Protein AF-A0A6J5Z7Z7-F1 (afdb_monomer)

Structure (mmCIF, N/CA/C/O backbone):
data_AF-A0A6J5Z7Z7-F1
#
_entry.id   AF-A0A6J5Z7Z7-F1
#
loop_
_atom_site.group_PDB
_atom_site.id
_atom_site.type_symbol
_atom_site.label_atom_id
_atom_site.label_alt_id
_atom_site.label_comp_id
_atom_site.label_asym_id
_atom_site.label_entity_id
_atom_site.label_seq_id
_atom_site.pdbx_PDB_ins_code
_atom_site.Cartn_x
_atom_site.Cartn_y
_atom_site.Cartn_z
_atom_site.occupancy
_atom_site.B_iso_or_equiv
_atom_site.auth_seq_id
_atom_site.auth_comp_id
_atom_site.auth_asym_id
_atom_site.auth_atom_id
_atom_site.pdbx_PDB_model_num
ATOM 1 N N . MET A 1 1 ? -14.980 4.183 9.679 1.00 51.31 1 MET A N 1
ATOM 2 C CA . MET A 1 1 ? -14.340 5.140 8.749 1.00 51.31 1 MET A CA 1
ATOM 3 C C . MET A 1 1 ? -14.628 4.656 7.340 1.00 51.31 1 MET A C 1
ATOM 5 O O . MET A 1 1 ? -14.494 3.462 7.109 1.00 51.31 1 MET A O 1
ATOM 9 N N . SER A 1 2 ? -15.111 5.520 6.448 1.00 66.69 2 SER A N 1
ATOM 10 C CA . SER A 1 2 ? -15.392 5.134 5.058 1.00 66.69 2 SER A CA 1
ATOM 11 C C . SER A 1 2 ? -14.085 4.874 4.304 1.00 66.69 2 SER A C 1
ATOM 13 O O . SER A 1 2 ? -13.120 5.613 4.492 1.00 66.69 2 SER A O 1
ATOM 15 N N . LYS A 1 3 ? -14.055 3.834 3.466 1.00 75.50 3 LYS A N 1
ATOM 16 C CA . LYS A 1 3 ? -12.912 3.498 2.606 1.00 75.50 3 LYS A CA 1
ATOM 17 C C . LYS A 1 3 ? -12.662 4.637 1.598 1.00 75.50 3 LYS A C 1
ATOM 19 O O . LYS A 1 3 ? -13.632 5.104 1.000 1.00 75.50 3 LYS A O 1
ATOM 24 N N . PRO A 1 4 ? -11.418 5.108 1.404 1.00 84.62 4 PRO A N 1
ATOM 25 C CA . PRO A 1 4 ? -11.114 6.132 0.412 1.00 84.62 4 PRO A CA 1
ATOM 26 C C . PRO A 1 4 ? -11.350 5.621 -1.015 1.00 84.62 4 PRO A C 1
ATOM 28 O O . PRO A 1 4 ? -10.951 4.514 -1.382 1.00 84.62 4 PRO A O 1
ATOM 31 N N . GLU A 1 5 ? -11.965 6.463 -1.845 1.00 87.12 5 GLU A N 1
ATOM 32 C CA . GLU A 1 5 ? -12.203 6.172 -3.260 1.00 87.12 5 GLU A CA 1
ATOM 33 C C . GLU A 1 5 ? -10.876 6.110 -4.027 1.00 87.12 5 GLU A C 1
ATOM 35 O O . GLU A 1 5 ? -10.093 7.061 -4.012 1.00 87.12 5 GLU A O 1
ATOM 40 N N . LEU A 1 6 ? -10.603 5.002 -4.720 1.00 89.56 6 LEU A N 1
ATOM 41 C CA . LEU A 1 6 ? -9.376 4.846 -5.507 1.00 89.56 6 LEU A CA 1
ATOM 42 C C . LEU A 1 6 ? -9.458 5.606 -6.838 1.00 89.56 6 LEU A C 1
ATOM 44 O O . LEU A 1 6 ? -10.407 5.415 -7.607 1.00 89.56 6 LEU A O 1
ATOM 48 N N . THR A 1 7 ? -8.416 6.384 -7.154 1.00 91.25 7 THR A N 1
ATOM 49 C CA . THR A 1 7 ? -8.211 6.974 -8.490 1.00 91.25 7 THR A CA 1
ATOM 50 C C . THR A 1 7 ? -7.892 5.891 -9.527 1.00 91.25 7 THR A C 1
ATOM 52 O O . THR A 1 7 ? -7.477 4.792 -9.158 1.00 91.25 7 THR A O 1
ATOM 55 N N . SER A 1 8 ? -8.013 6.187 -10.827 1.00 89.38 8 SER A N 1
ATOM 56 C CA . SER A 1 8 ? -7.679 5.218 -11.888 1.00 89.38 8 SER A CA 1
ATOM 57 C C . SER A 1 8 ? -6.256 4.668 -11.752 1.00 89.38 8 SER A C 1
ATOM 59 O O . SER A 1 8 ? -6.065 3.463 -11.810 1.00 89.38 8 SER A O 1
ATOM 61 N N . ARG A 1 9 ? -5.274 5.524 -11.435 1.00 90.38 9 ARG A N 1
ATOM 62 C CA . ARG A 1 9 ? -3.876 5.103 -11.244 1.00 90.38 9 ARG A CA 1
ATOM 63 C C . ARG A 1 9 ? -3.697 4.184 -10.034 1.00 90.38 9 ARG A C 1
ATOM 65 O O . ARG A 1 9 ? -2.879 3.268 -10.069 1.00 90.38 9 ARG A O 1
ATOM 72 N N . HIS A 1 10 ? -4.440 4.436 -8.957 1.00 92.06 10 HIS A N 1
ATOM 73 C CA . HIS A 1 10 ? -4.421 3.570 -7.778 1.00 92.06 10 HIS A CA 1
ATOM 74 C C . HIS A 1 10 ? -5.017 2.199 -8.108 1.00 92.06 10 HIS A C 1
ATOM 76 O O . HIS A 1 10 ? -4.436 1.189 -7.727 1.00 92.06 10 HIS A O 1
ATOM 82 N N . ARG A 1 11 ? -6.118 2.160 -8.872 1.00 91.50 11 ARG A N 1
ATOM 83 C CA . ARG A 1 11 ? -6.727 0.910 -9.352 1.00 91.50 11 ARG A CA 1
ATOM 84 C C . ARG A 1 11 ? -5.769 0.132 -10.250 1.00 91.50 11 ARG A C 1
ATOM 86 O O . ARG A 1 11 ? -5.547 -1.035 -9.978 1.00 91.50 11 ARG A O 1
ATOM 93 N N . ASP A 1 12 ? -5.118 0.797 -11.207 1.00 92.12 12 ASP A N 1
ATOM 94 C CA . ASP A 1 12 ? -4.111 0.165 -12.070 1.00 92.12 12 ASP A CA 1
ATOM 95 C C . ASP A 1 12 ? -2.976 -0.462 -11.244 1.00 92.12 12 ASP A C 1
ATOM 97 O O . ASP A 1 12 ? -2.561 -1.587 -11.501 1.00 92.12 12 ASP A O 1
ATOM 101 N N . THR A 1 13 ? -2.510 0.240 -10.204 1.00 93.62 13 THR A N 1
ATOM 102 C CA . THR A 1 13 ? -1.447 -0.261 -9.317 1.00 93.62 13 THR A CA 1
ATOM 103 C C . THR A 1 13 ? -1.913 -1.480 -8.517 1.00 93.62 13 THR A C 1
ATOM 105 O O . THR A 1 13 ? -1.162 -2.443 -8.383 1.00 93.62 13 THR A O 1
ATOM 108 N N . VAL A 1 14 ? -3.150 -1.466 -8.006 1.00 93.50 14 VAL A N 1
ATOM 109 C CA . VAL A 1 14 ? -3.762 -2.635 -7.356 1.00 93.50 14 VAL A CA 1
ATOM 110 C C . VAL A 1 14 ? -3.836 -3.799 -8.348 1.00 93.50 14 VAL A C 1
ATOM 112 O O . VAL A 1 14 ? -3.318 -4.872 -8.058 1.00 93.50 14 VAL A O 1
ATOM 115 N N . ASP A 1 15 ? -4.377 -3.592 -9.546 1.00 92.38 15 ASP A N 1
ATOM 116 C CA . ASP A 1 15 ? -4.445 -4.613 -10.598 1.00 92.38 15 ASP A CA 1
ATOM 117 C C . ASP A 1 15 ? -3.069 -5.216 -10.920 1.00 92.38 15 ASP A C 1
ATOM 119 O O . ASP A 1 15 ? -2.923 -6.435 -11.021 1.00 92.38 15 ASP A O 1
ATOM 123 N N . GLU A 1 16 ? -2.028 -4.388 -11.036 1.00 92.94 16 GLU A N 1
ATOM 124 C CA . GLU A 1 16 ? -0.660 -4.857 -11.260 1.00 92.94 16 GLU A CA 1
ATOM 125 C C . GLU A 1 16 ? -0.119 -5.688 -10.091 1.00 92.94 16 GLU A C 1
ATOM 127 O O . GLU A 1 16 ? 0.506 -6.727 -10.326 1.00 92.94 16 GLU A O 1
ATOM 132 N N . ILE A 1 17 ? -0.383 -5.270 -8.847 1.00 93.50 17 ILE A N 1
ATOM 133 C CA . ILE A 1 17 ? -0.008 -6.021 -7.644 1.00 93.50 17 ILE A CA 1
ATOM 134 C C . ILE A 1 17 ? -0.687 -7.390 -7.652 1.00 93.50 17 ILE A C 1
ATOM 136 O O . ILE A 1 17 ? -0.018 -8.383 -7.378 1.00 93.50 17 ILE A O 1
ATOM 140 N N . PHE A 1 18 ? -1.972 -7.489 -8.001 1.00 93.31 18 PHE A N 1
ATOM 141 C CA . PHE A 1 18 ? -2.735 -8.746 -7.974 1.00 93.31 18 PHE A CA 1
ATOM 142 C C . PHE A 1 18 ? -2.572 -9.622 -9.231 1.00 93.31 18 PHE A C 1
ATOM 144 O O . PHE A 1 18 ? -2.900 -10.809 -9.192 1.00 93.31 18 PHE A O 1
ATOM 151 N N . ARG A 1 19 ? -1.999 -9.101 -10.323 1.00 90.81 19 ARG A N 1
ATOM 152 C CA . ARG A 1 19 ? -1.804 -9.839 -11.583 1.00 90.81 19 ARG A CA 1
ATOM 153 C C . ARG A 1 19 ? -0.952 -11.106 -11.422 1.00 90.81 19 ARG A C 1
ATOM 155 O O . ARG A 1 19 ? 0.062 -11.120 -10.719 1.00 90.81 19 ARG A O 1
ATOM 162 N N . HIS A 1 20 ? -1.321 -12.167 -12.145 1.00 83.44 20 HIS A N 1
ATOM 163 C CA . HIS A 1 20 ? -0.514 -13.381 -12.279 1.00 83.44 20 HIS A CA 1
ATOM 164 C C . HIS A 1 20 ? -0.209 -13.690 -13.761 1.00 83.44 20 HIS A C 1
ATOM 166 O O . HIS A 1 20 ? -1.150 -13.764 -14.553 1.00 83.44 20 HIS A O 1
ATOM 172 N N . PRO A 1 21 ? 1.068 -13.881 -14.158 1.00 83.88 21 PRO A N 1
ATOM 173 C CA . PRO A 1 21 ? 2.279 -13.818 -13.330 1.00 83.88 21 PRO A CA 1
ATOM 174 C C . PRO A 1 21 ? 2.568 -12.401 -12.803 1.00 83.88 21 PRO A C 1
ATOM 176 O O . PRO A 1 21 ? 2.091 -11.417 -13.364 1.00 83.88 21 PRO A O 1
ATOM 179 N N . THR A 1 22 ? 3.332 -12.309 -11.709 1.00 82.31 22 THR A N 1
ATOM 180 C CA . THR A 1 22 ? 3.683 -11.032 -11.068 1.00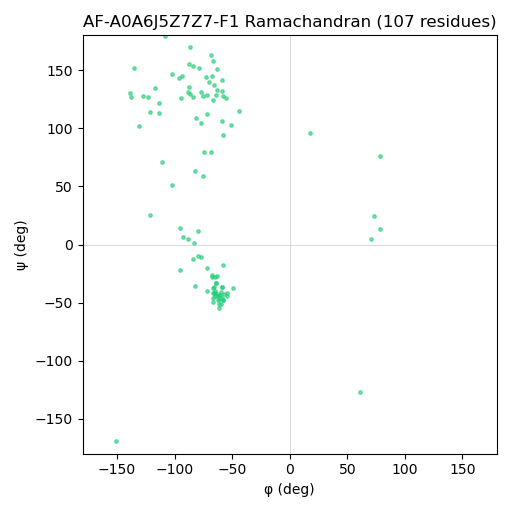 82.31 22 THR A CA 1
ATOM 181 C C . THR A 1 22 ? 4.397 -10.101 -12.049 1.00 82.31 22 THR A C 1
ATOM 183 O O . THR A 1 22 ? 5.394 -10.488 -12.661 1.00 82.31 22 THR A O 1
ATOM 186 N N . SER A 1 23 ? 3.913 -8.863 -12.183 1.00 77.44 23 SER A N 1
ATOM 187 C CA . SER A 1 23 ? 4.593 -7.836 -12.977 1.00 77.44 23 SER A CA 1
ATOM 188 C C . SER A 1 23 ? 5.956 -7.501 -12.366 1.00 77.44 23 SER A C 1
ATOM 190 O O . SER A 1 23 ? 6.052 -7.153 -11.194 1.00 77.44 23 SER A O 1
ATOM 192 N N . HIS A 1 24 ? 7.012 -7.531 -13.180 1.00 77.31 24 HIS A N 1
ATOM 193 C CA . HIS A 1 24 ? 8.366 -7.147 -12.759 1.00 77.31 24 HIS A CA 1
ATOM 194 C C . HIS A 1 24 ? 8.632 -5.628 -12.816 1.00 77.31 24 HIS A C 1
ATOM 196 O O . HIS A 1 24 ? 9.741 -5.200 -12.521 1.00 77.31 24 HIS 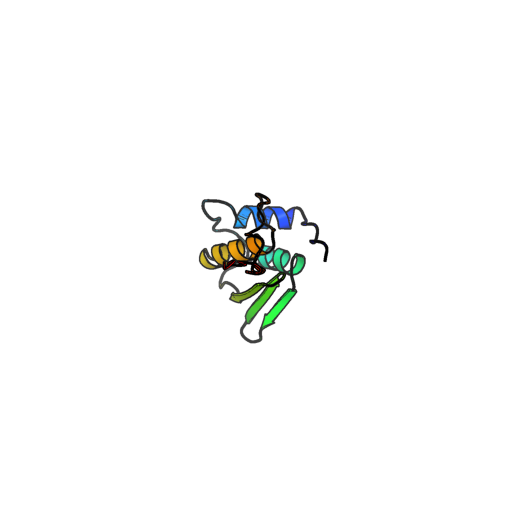A O 1
ATOM 202 N N . ASN A 1 25 ? 7.634 -4.819 -13.195 1.00 87.19 25 ASN A N 1
ATOM 203 C CA . ASN A 1 25 ? 7.780 -3.383 -13.481 1.00 87.19 25 ASN A CA 1
ATOM 204 C C . ASN A 1 25 ? 6.887 -2.499 -12.591 1.00 87.19 25 ASN A C 1
ATOM 206 O O . ASN A 1 25 ? 6.478 -1.412 -13.001 1.00 87.19 25 ASN A O 1
ATOM 210 N N . ILE A 1 26 ? 6.516 -2.983 -11.403 1.00 93.44 26 ILE A N 1
ATOM 211 C CA . ILE A 1 26 ? 5.686 -2.206 -10.479 1.00 93.44 26 ILE A CA 1
ATOM 212 C C . ILE A 1 26 ? 6.583 -1.167 -9.804 1.00 93.44 26 ILE A C 1
ATOM 214 O O . ILE A 1 26 ? 7.384 -1.487 -8.924 1.00 93.44 26 ILE A O 1
ATOM 218 N N . GLU A 1 27 ? 6.463 0.088 -10.235 1.00 95.12 27 GLU A N 1
ATOM 219 C CA . GLU A 1 27 ? 7.321 1.160 -9.738 1.00 95.12 27 GLU A CA 1
ATOM 220 C C . GLU A 1 27 ? 6.966 1.535 -8.288 1.00 95.12 27 GLU A C 1
ATOM 222 O O . GLU A 1 27 ? 5.829 1.887 -7.971 1.00 95.12 27 GLU A O 1
ATOM 227 N N . TRP A 1 28 ? 7.970 1.567 -7.411 1.00 95.31 28 TRP A N 1
ATOM 228 C CA . TRP A 1 28 ? 7.870 1.917 -5.990 1.00 95.31 28 TRP A CA 1
ATOM 229 C C . TRP A 1 28 ? 7.103 3.217 -5.732 1.00 95.31 28 TRP A C 1
ATOM 231 O O . TRP A 1 28 ? 6.329 3.319 -4.788 1.00 95.31 28 TRP A O 1
ATOM 241 N N . ARG A 1 29 ? 7.266 4.218 -6.604 1.00 94.69 29 ARG A N 1
ATOM 242 C CA . ARG A 1 29 ? 6.544 5.495 -6.494 1.00 94.69 29 ARG A CA 1
ATOM 243 C C . ARG A 1 29 ? 5.026 5.343 -6.647 1.00 94.69 29 ARG A C 1
ATOM 245 O O . ARG A 1 29 ? 4.287 6.113 -6.048 1.00 94.69 29 ARG A O 1
ATOM 252 N N . HIS A 1 30 ? 4.558 4.392 -7.462 1.00 95.56 30 HIS A N 1
ATOM 253 C CA . HIS A 1 30 ? 3.129 4.100 -7.598 1.00 95.56 30 HIS A CA 1
ATOM 254 C C . HIS A 1 30 ? 2.606 3.397 -6.350 1.00 95.56 30 HIS A C 1
ATOM 256 O O . HIS A 1 30 ? 1.530 3.735 -5.869 1.00 95.56 30 HIS A O 1
ATOM 262 N N . VAL A 1 31 ? 3.405 2.48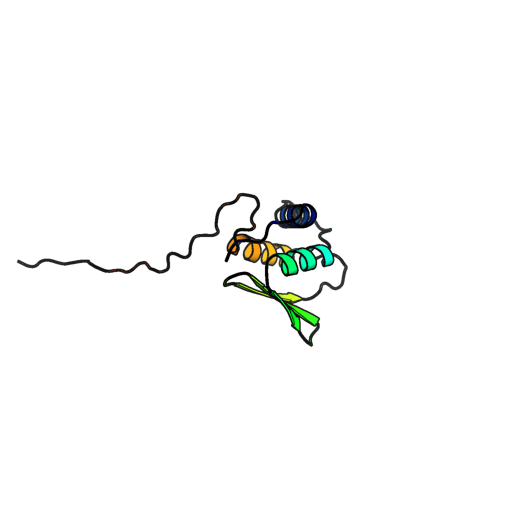2 -5.800 1.00 95.38 31 VAL A N 1
ATOM 263 C CA . VAL A 1 31 ? 3.101 1.777 -4.551 1.00 95.38 31 VAL A CA 1
ATOM 264 C C . VAL A 1 31 ? 2.984 2.764 -3.392 1.00 95.38 31 VAL A C 1
ATOM 266 O O . VAL A 1 31 ? 1.960 2.774 -2.725 1.00 95.38 31 VAL A O 1
ATOM 269 N N . ILE A 1 32 ? 3.962 3.652 -3.193 1.00 95.50 32 ILE A N 1
ATOM 270 C CA . ILE A 1 32 ? 3.895 4.684 -2.145 1.00 95.50 32 ILE A CA 1
ATOM 271 C C . ILE A 1 32 ? 2.670 5.579 -2.319 1.00 95.50 32 ILE A C 1
ATOM 273 O O . ILE A 1 32 ? 1.909 5.733 -1.373 1.00 95.50 32 ILE A O 1
ATOM 277 N N . SER A 1 33 ? 2.418 6.079 -3.533 1.00 96.06 33 SER A N 1
ATOM 278 C CA . SER A 1 33 ? 1.237 6.907 -3.811 1.00 96.06 33 SER A CA 1
ATOM 279 C C . SER A 1 33 ? -0.077 6.184 -3.495 1.00 96.06 33 SER A C 1
ATOM 281 O O . SER A 1 33 ? -1.025 6.819 -3.042 1.00 96.06 33 SER A O 1
ATOM 283 N N . LEU A 1 34 ? -0.156 4.872 -3.745 1.00 95.50 34 LEU A N 1
ATOM 284 C CA . LEU A 1 34 ? -1.305 4.058 -3.358 1.00 95.50 34 LEU A CA 1
ATOM 285 C C . LEU A 1 34 ? -1.410 3.964 -1.830 1.00 95.50 34 LEU A C 1
ATOM 287 O O . LEU A 1 34 ? -2.482 4.213 -1.290 1.00 95.50 34 LEU A O 1
ATOM 291 N N . LEU A 1 35 ? -0.318 3.627 -1.140 1.00 95.38 35 LEU A N 1
ATOM 292 C CA . LEU A 1 35 ? -0.297 3.413 0.311 1.00 95.38 35 LEU A CA 1
ATOM 293 C C . LEU A 1 35 ? -0.599 4.694 1.099 1.00 95.38 35 LEU A C 1
ATOM 295 O O . LEU A 1 35 ? -1.380 4.640 2.041 1.00 95.38 35 LEU A O 1
ATOM 299 N N . GLU A 1 36 ? -0.069 5.842 0.671 1.00 94.94 36 GLU A N 1
ATOM 300 C CA . GLU A 1 36 ? -0.378 7.168 1.235 1.00 94.94 36 GLU A CA 1
ATOM 301 C C . GLU A 1 36 ? -1.852 7.553 1.060 1.00 94.94 36 GLU A C 1
ATOM 303 O O . GLU A 1 36 ? -2.394 8.334 1.838 1.00 94.94 36 GLU A O 1
ATOM 308 N N . HIS A 1 37 ? -2.510 7.019 0.028 1.00 94.75 37 HIS A N 1
ATOM 309 C CA . HIS A 1 37 ? -3.927 7.263 -0.225 1.00 94.75 37 HIS A CA 1
ATOM 310 C C . HIS A 1 37 ? -4.836 6.363 0.612 1.00 94.75 37 HIS A C 1
ATOM 312 O O . HIS A 1 37 ? -5.924 6.786 1.002 1.00 94.75 37 HIS A O 1
ATOM 318 N N . VAL A 1 38 ? -4.429 5.112 0.852 1.00 93.56 38 VAL A N 1
ATOM 319 C CA . VAL A 1 38 ? -5.276 4.122 1.535 1.00 93.56 38 VAL A CA 1
ATOM 320 C C . VAL A 1 38 ? -5.025 4.013 3.035 1.00 93.56 38 VAL A C 1
ATOM 322 O O . VAL A 1 38 ? -5.921 3.553 3.743 1.00 93.56 38 VAL A O 1
ATOM 325 N N . GLY A 1 39 ? -3.856 4.432 3.522 1.00 93.00 39 GLY A N 1
ATOM 326 C CA . GLY A 1 39 ? -3.441 4.284 4.914 1.00 93.00 39 GLY A CA 1
ATOM 327 C C . GLY A 1 39 ? -2.480 5.371 5.386 1.00 93.00 39 GLY A C 1
ATOM 328 O O . GLY A 1 39 ? -2.267 6.385 4.726 1.00 93.00 39 GLY A O 1
ATOM 329 N N . GLU A 1 40 ? -1.905 5.156 6.565 1.00 95.12 40 GLU A N 1
ATOM 330 C CA . GLU A 1 40 ? -0.914 6.055 7.152 1.00 95.12 40 GLU A CA 1
ATOM 331 C C . GLU A 1 40 ? 0.492 5.571 6.805 1.00 95.12 40 GLU A C 1
ATOM 333 O O . GLU A 1 40 ? 0.850 4.425 7.079 1.00 95.12 40 GLU A O 1
ATOM 338 N N . VAL A 1 41 ? 1.306 6.450 6.224 1.00 95.88 41 VAL A N 1
ATOM 339 C CA . VAL A 1 41 ? 2.681 6.149 5.815 1.00 95.88 41 VAL A CA 1
ATOM 340 C C . VAL A 1 41 ? 3.648 7.025 6.604 1.00 95.88 41 VAL A C 1
ATOM 342 O O . VAL A 1 41 ? 3.423 8.219 6.788 1.00 95.88 41 VAL A O 1
ATOM 345 N N . SER A 1 42 ? 4.728 6.437 7.111 1.00 94.62 42 SER A N 1
ATOM 346 C CA . SER A 1 42 ? 5.782 7.141 7.844 1.00 94.62 42 SER A CA 1
ATOM 347 C C . SER A 1 42 ? 7.156 6.621 7.447 1.00 94.62 42 SER A C 1
ATOM 349 O O . SER A 1 42 ? 7.410 5.417 7.470 1.00 94.62 42 SER A O 1
ATOM 351 N N . GLU A 1 43 ? 8.065 7.532 7.115 1.00 93.06 43 GLU A N 1
ATOM 352 C CA . GLU A 1 43 ? 9.460 7.197 6.837 1.00 93.06 43 GLU A CA 1
ATOM 353 C C . GLU A 1 43 ? 10.262 7.121 8.143 1.00 93.06 43 GLU A C 1
ATOM 355 O O . GLU A 1 43 ? 10.265 8.046 8.957 1.00 93.06 43 GLU A O 1
ATOM 360 N N . GLU A 1 44 ? 10.961 6.010 8.350 1.00 91.81 44 GLU A N 1
ATOM 361 C CA . GLU A 1 44 ? 11.857 5.810 9.483 1.00 91.81 44 GLU A CA 1
ATOM 362 C C . GLU A 1 44 ? 13.274 6.321 9.174 1.00 91.81 44 GLU A C 1
ATOM 364 O O . GLU A 1 44 ? 13.740 6.316 8.032 1.00 91.81 44 GLU A O 1
ATOM 369 N N . HIS A 1 45 ? 14.031 6.678 10.219 1.00 84.38 45 HIS A N 1
ATOM 370 C CA . HIS A 1 45 ? 15.404 7.199 10.101 1.00 84.38 45 HIS A CA 1
ATOM 371 C C . HIS A 1 45 ? 16.396 6.261 9.383 1.00 84.38 45 HIS A C 1
ATOM 373 O O . HIS A 1 45 ? 17.461 6.695 8.952 1.00 84.38 45 HIS A O 1
ATOM 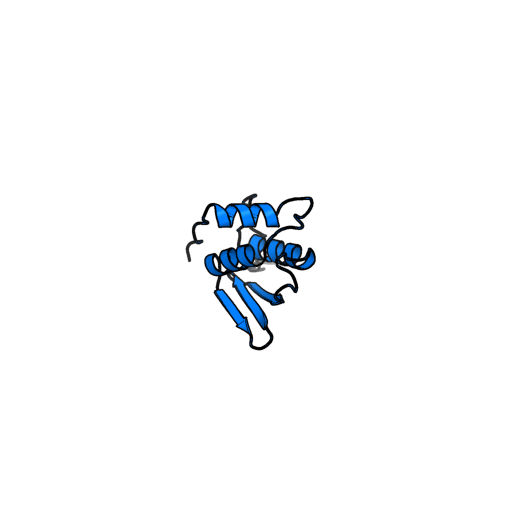379 N N . ASN A 1 46 ? 16.070 4.975 9.265 1.00 85.56 46 ASN A N 1
ATOM 380 C CA . ASN A 1 46 ? 16.871 3.950 8.594 1.00 85.56 46 ASN A CA 1
ATOM 381 C C . ASN A 1 46 ? 16.488 3.750 7.108 1.00 85.56 46 ASN A C 1
ATOM 383 O O . ASN A 1 46 ? 16.988 2.817 6.479 1.00 85.56 46 ASN A O 1
ATOM 387 N N . GLY A 1 47 ? 15.604 4.589 6.553 1.00 84.62 47 GLY A N 1
ATOM 388 C CA . GLY A 1 47 ? 15.135 4.499 5.166 1.00 84.62 47 GLY A CA 1
ATOM 389 C C . GLY A 1 47 ? 14.073 3.424 4.925 1.00 84.62 47 GLY A C 1
ATOM 390 O O . GLY A 1 47 ? 13.808 3.069 3.773 1.00 84.62 47 GLY A O 1
ATOM 391 N N . LYS A 1 48 ? 13.487 2.876 5.994 1.00 92.00 48 LYS A N 1
ATOM 392 C CA . LYS A 1 48 ? 12.300 2.028 5.908 1.00 92.00 48 LYS A CA 1
ATOM 393 C C . LYS A 1 48 ? 11.038 2.879 5.870 1.00 92.00 48 LYS A C 1
ATOM 395 O O . LYS A 1 48 ? 11.007 3.989 6.390 1.00 92.00 48 LYS A O 1
ATOM 400 N N . VAL A 1 49 ? 9.993 2.328 5.275 1.00 94.88 49 VAL A N 1
ATOM 401 C CA . VAL A 1 49 ? 8.670 2.935 5.212 1.00 94.88 49 V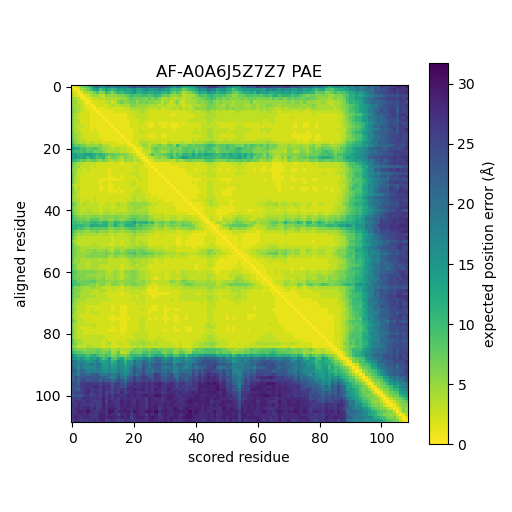AL A CA 1
ATOM 402 C C . VAL A 1 49 ? 7.723 2.076 6.027 1.00 94.88 49 VAL A C 1
ATOM 404 O O . VAL A 1 49 ? 7.465 0.926 5.679 1.00 94.88 49 VAL A O 1
ATOM 407 N N . LYS A 1 50 ? 7.230 2.628 7.130 1.00 96.31 50 LYS A N 1
ATOM 408 C CA . LYS A 1 50 ? 6.199 2.013 7.956 1.00 96.31 50 LYS A CA 1
ATOM 409 C C . LYS A 1 50 ? 4.833 2.420 7.422 1.00 96.31 50 LYS A C 1
ATOM 411 O O . LYS A 1 50 ? 4.590 3.603 7.197 1.00 96.31 50 LYS A O 1
ATOM 416 N N . VAL A 1 51 ? 3.960 1.441 7.239 1.00 96.50 51 VAL A N 1
ATOM 417 C CA . VAL A 1 51 ? 2.619 1.628 6.697 1.00 96.50 51 VAL A CA 1
ATOM 418 C C . VAL A 1 51 ? 1.620 0.997 7.643 1.00 96.50 51 VAL A C 1
ATOM 420 O O . VAL A 1 51 ? 1.762 -0.170 7.999 1.00 96.50 51 VAL A O 1
ATOM 423 N N . THR A 1 52 ? 0.612 1.766 8.030 1.00 94.69 52 THR A N 1
ATOM 424 C CA . THR A 1 52 ? -0.520 1.298 8.825 1.00 94.69 52 THR A CA 1
ATOM 425 C C . THR A 1 52 ? -1.772 1.365 7.964 1.00 94.69 52 THR A C 1
ATOM 427 O O . THR A 1 52 ? -2.146 2.434 7.479 1.00 94.69 52 THR A O 1
ATOM 430 N N . LEU A 1 53 ? -2.432 0.225 7.779 1.00 91.94 53 LEU A N 1
ATOM 431 C CA . LEU A 1 53 ? -3.649 0.108 6.990 1.00 91.94 53 LEU A CA 1
ATOM 432 C C . LEU A 1 53 ? -4.703 -0.658 7.793 1.00 91.94 53 LEU A C 1
ATOM 434 O O . LEU A 1 53 ? -4.648 -1.879 7.925 1.00 91.94 53 LEU A O 1
ATOM 438 N N . GLY A 1 54 ? -5.662 0.076 8.360 1.00 86.25 54 GLY A N 1
ATOM 439 C CA . GLY A 1 54 ? -6.633 -0.502 9.288 1.00 86.25 54 GLY A CA 1
ATOM 440 C C . GLY A 1 54 ? -5.935 -1.090 10.528 1.00 86.25 54 GLY A C 1
ATOM 441 O O . GLY A 1 54 ? -5.179 -0.365 11.176 1.00 86.25 54 GLY A O 1
ATOM 442 N N . PRO A 1 55 ? -6.179 -2.365 10.889 1.00 85.31 55 PRO A N 1
ATOM 443 C CA . PRO A 1 55 ? -5.516 -3.017 12.020 1.00 85.31 55 PRO A CA 1
ATOM 444 C C . PRO A 1 55 ? -4.099 -3.517 11.694 1.00 85.31 55 PRO A C 1
ATOM 446 O O . PRO A 1 55 ? -3.383 -3.943 12.600 1.00 85.31 55 PRO A O 1
ATOM 449 N N . GLU A 1 56 ? -3.689 -3.500 10.423 1.00 86.94 56 GLU A N 1
ATOM 450 C CA . GLU A 1 56 ? -2.398 -4.036 10.003 1.00 86.94 56 GLU A CA 1
ATOM 451 C C . GLU A 1 56 ? -1.321 -2.959 9.958 1.00 86.94 56 GLU A C 1
ATOM 453 O O . GLU A 1 56 ? -1.561 -1.800 9.620 1.00 86.94 56 GLU A O 1
ATOM 458 N N . THR A 1 57 ? -0.098 -3.349 10.300 1.00 94.12 57 THR A N 1
ATOM 459 C CA . THR A 1 57 ? 1.079 -2.492 10.198 1.00 94.12 57 THR A CA 1
ATOM 460 C C . THR A 1 57 ? 2.233 -3.299 9.638 1.00 94.12 57 THR A C 1
ATOM 462 O O . THR A 1 57 ? 2.586 -4.339 10.192 1.00 94.12 57 THR A O 1
ATOM 465 N N . GLU A 1 58 ? 2.851 -2.793 8.580 1.00 94.25 58 GLU A N 1
ATOM 466 C CA . GLU A 1 58 ? 3.975 -3.441 7.914 1.00 94.25 58 GLU A CA 1
ATOM 467 C C . GLU A 1 58 ? 5.074 -2.426 7.617 1.00 94.25 58 GLU A C 1
ATOM 469 O O . GLU A 1 58 ? 4.833 -1.224 7.488 1.00 94.25 58 GLU A O 1
ATOM 474 N N . THR A 1 59 ? 6.311 -2.906 7.559 1.00 95.12 59 THR A N 1
ATOM 475 C CA . THR A 1 59 ? 7.477 -2.063 7.314 1.00 95.12 59 THR A CA 1
ATOM 476 C C . THR A 1 59 ? 8.187 -2.545 6.063 1.00 95.12 59 THR A C 1
ATOM 478 O O . THR A 1 59 ? 8.790 -3.616 6.049 1.00 95.12 59 THR A O 1
ATOM 481 N N . PHE A 1 60 ? 8.183 -1.706 5.036 1.00 94.56 60 PHE A N 1
ATOM 482 C CA . PHE A 1 60 ? 8.834 -1.970 3.765 1.00 94.56 60 PHE A CA 1
ATOM 483 C C . PHE A 1 60 ? 10.217 -1.332 3.718 1.00 94.56 60 PHE A C 1
ATOM 485 O O . PHE A 1 60 ? 10.448 -0.219 4.194 1.00 94.56 60 PHE A O 1
ATOM 492 N N . HIS A 1 61 ? 11.158 -2.024 3.092 1.00 92.00 61 HIS A N 1
ATOM 493 C CA . HIS A 1 61 ? 12.440 -1.437 2.733 1.00 92.00 61 HIS A CA 1
ATOM 494 C C . HIS A 1 61 ? 12.320 -0.763 1.375 1.00 92.00 61 HIS A C 1
ATOM 496 O O . HIS A 1 61 ? 11.904 -1.413 0.424 1.00 92.00 61 HIS A O 1
ATOM 502 N N . ARG A 1 62 ? 12.752 0.495 1.242 1.00 89.00 62 ARG A N 1
ATOM 503 C CA . ARG A 1 62 ? 12.821 1.118 -0.083 1.00 89.00 62 ARG A CA 1
ATOM 504 C C . ARG A 1 62 ? 13.679 0.248 -1.023 1.00 89.00 62 ARG A C 1
ATOM 506 O O . ARG A 1 62 ? 14.829 -0.047 -0.674 1.00 89.00 62 ARG A O 1
ATOM 513 N N . PRO A 1 63 ? 13.166 -0.154 -2.200 1.00 90.88 63 PRO A N 1
ATOM 514 C CA . PRO A 1 63 ? 13.930 -0.970 -3.131 1.00 90.88 63 PRO A CA 1
ATOM 515 C C . PRO A 1 63 ? 15.168 -0.217 -3.631 1.00 90.88 63 PRO A C 1
ATOM 517 O O . PRO A 1 63 ? 15.190 1.012 -3.725 1.00 90.88 63 PRO A O 1
ATOM 520 N N . ARG A 1 64 ? 16.224 -0.971 -3.966 1.00 87.12 64 ARG A N 1
ATOM 521 C CA . ARG A 1 64 ? 17.460 -0.403 -4.541 1.00 87.12 64 ARG A CA 1
ATOM 522 C C . ARG A 1 64 ? 17.244 0.170 -5.942 1.00 87.12 64 ARG A C 1
ATOM 524 O O . ARG A 1 64 ? 17.973 1.068 -6.356 1.00 87.12 64 ARG A O 1
ATOM 531 N N . HIS A 1 65 ? 16.271 -0.374 -6.664 1.00 89.31 65 HIS A N 1
ATOM 532 C CA . HIS A 1 65 ? 15.855 0.077 -7.985 1.00 89.31 65 HIS A CA 1
ATOM 533 C C . HIS A 1 65 ? 14.491 0.761 -7.900 1.00 89.31 65 HIS A C 1
ATOM 535 O O . HIS A 1 65 ? 13.905 0.892 -6.828 1.00 89.31 65 HIS A O 1
ATOM 541 N N . LYS A 1 66 ? 13.993 1.230 -9.044 1.00 93.00 66 LYS A N 1
ATOM 542 C CA . LYS A 1 66 ? 12.685 1.882 -9.116 1.00 93.00 66 LYS A CA 1
ATOM 543 C C . LYS A 1 66 ? 11.516 0.904 -8.953 1.00 93.00 66 LYS A C 1
ATOM 545 O O . LYS A 1 66 ? 10.431 1.368 -8.629 1.00 93.00 66 LYS A O 1
ATOM 550 N N . ASP A 1 67 ? 11.736 -0.390 -9.175 1.00 94.69 67 ASP A N 1
ATOM 551 C CA . ASP A 1 67 ? 10.715 -1.439 -9.157 1.00 94.69 67 ASP A CA 1
ATOM 552 C C . ASP A 1 67 ? 10.780 -2.241 -7.850 1.00 94.69 67 ASP A C 1
ATOM 554 O O . ASP A 1 67 ? 11.862 -2.430 -7.282 1.00 94.69 67 ASP A O 1
ATOM 558 N N . ILE A 1 68 ? 9.624 -2.702 -7.370 1.00 94.00 68 ILE A N 1
ATOM 559 C CA . ILE A 1 68 ? 9.530 -3.572 -6.191 1.00 94.00 68 ILE A CA 1
ATOM 560 C C . ILE A 1 68 ? 9.869 -5.024 -6.543 1.00 94.00 68 ILE A C 1
ATOM 562 O O . ILE A 1 68 ? 9.669 -5.472 -7.674 1.00 94.00 68 ILE A O 1
ATOM 566 N N . ASP A 1 69 ? 10.376 -5.776 -5.569 1.00 92.56 69 ASP A N 1
ATOM 567 C CA . ASP A 1 69 ? 10.643 -7.202 -5.735 1.00 92.56 69 ASP A CA 1
ATOM 568 C C . ASP A 1 69 ? 9.411 -8.070 -5.421 1.00 92.56 69 ASP A C 1
ATOM 570 O O . ASP A 1 69 ? 8.394 -7.615 -4.898 1.00 92.56 69 ASP A O 1
ATOM 574 N N . VAL A 1 70 ? 9.508 -9.358 -5.754 1.00 91.44 70 VAL A N 1
ATOM 575 C CA . VAL A 1 70 ? 8.396 -10.307 -5.622 1.00 91.44 70 VAL A CA 1
ATOM 576 C C . VAL A 1 70 ? 7.971 -10.510 -4.167 1.00 91.44 70 VAL A C 1
ATOM 578 O O . VAL A 1 70 ? 6.787 -10.735 -3.936 1.00 91.44 70 VAL A O 1
ATOM 581 N N . GLN A 1 71 ? 8.886 -10.443 -3.192 1.00 92.19 71 GLN A N 1
ATOM 582 C CA . GLN A 1 71 ? 8.498 -10.583 -1.784 1.00 92.19 71 GLN A CA 1
ATOM 583 C C . GLN A 1 71 ? 7.639 -9.401 -1.358 1.00 92.19 71 GLN A C 1
ATOM 585 O O . GLN A 1 71 ? 6.542 -9.608 -0.854 1.00 92.19 71 GLN A O 1
ATOM 590 N N . MET A 1 72 ? 8.054 -8.185 -1.712 1.00 94.31 72 MET A N 1
ATOM 591 C CA . MET A 1 72 ?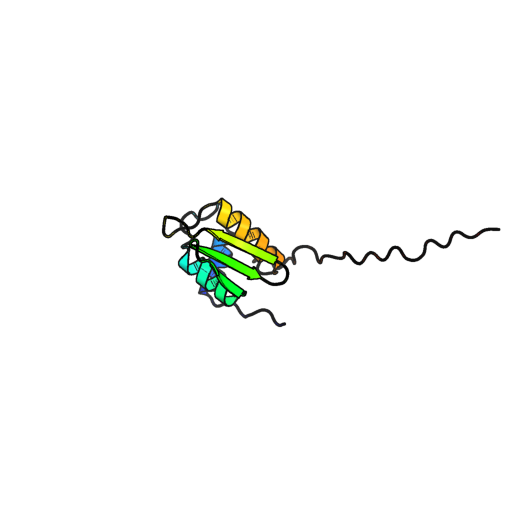 7.245 -6.996 -1.457 1.00 94.31 72 MET A CA 1
ATOM 592 C C . MET A 1 72 ? 5.863 -7.067 -2.123 1.00 94.31 72 MET A C 1
ATOM 594 O O . MET A 1 72 ? 4.883 -6.640 -1.526 1.00 94.31 72 MET A O 1
ATOM 598 N N . VAL A 1 73 ? 5.740 -7.637 -3.329 1.00 94.25 73 VAL A N 1
ATOM 599 C CA . VAL A 1 73 ? 4.419 -7.860 -3.951 1.00 94.25 73 VAL A CA 1
ATOM 600 C C . VAL A 1 73 ? 3.550 -8.802 -3.116 1.00 94.25 73 VAL A C 1
ATOM 602 O O . VAL A 1 73 ? 2.356 -8.554 -2.966 1.00 94.25 73 VAL A O 1
ATOM 605 N N . VAL A 1 74 ? 4.118 -9.894 -2.600 1.00 93.00 74 VAL A N 1
ATOM 606 C CA . VAL A 1 74 ? 3.385 -10.864 -1.767 1.00 93.00 74 VAL A CA 1
ATOM 607 C C . VAL A 1 74 ? 2.901 -10.210 -0.473 1.00 93.00 74 VAL A C 1
ATOM 609 O O . VAL A 1 74 ? 1.732 -10.366 -0.116 1.00 93.00 74 VAL A O 1
ATOM 612 N N . ASP A 1 75 ? 3.768 -9.436 0.168 1.00 94.25 75 ASP A N 1
ATOM 613 C CA . ASP A 1 75 ? 3.476 -8.690 1.390 1.00 94.25 75 ASP A CA 1
ATOM 614 C C . ASP A 1 75 ? 2.361 -7.645 1.148 1.00 94.25 75 ASP A C 1
ATOM 616 O O . ASP A 1 75 ? 1.316 -7.660 1.806 1.00 94.25 75 ASP A O 1
ATOM 620 N N . LEU A 1 76 ? 2.472 -6.858 0.068 1.00 94.38 76 LEU A N 1
ATOM 621 C CA . LEU A 1 76 ? 1.439 -5.901 -0.354 1.00 94.38 76 LEU A CA 1
ATOM 622 C C . LEU A 1 76 ? 0.095 -6.566 -0.665 1.00 94.38 76 LEU A C 1
ATOM 624 O O . LEU A 1 76 ? -0.948 -6.025 -0.303 1.00 94.38 76 LEU A O 1
ATOM 628 N N . ARG A 1 77 ? 0.086 -7.731 -1.331 1.00 93.69 77 ARG A N 1
ATOM 629 C CA . ARG A 1 77 ? -1.156 -8.478 -1.597 1.00 93.69 77 ARG A CA 1
ATOM 630 C C . ARG A 1 77 ? -1.864 -8.825 -0.304 1.00 93.69 77 ARG A C 1
ATOM 632 O O . ARG A 1 77 ? -3.076 -8.641 -0.224 1.00 93.69 77 ARG A O 1
ATOM 639 N N . ARG A 1 78 ? -1.125 -9.325 0.687 1.00 92.44 78 ARG A N 1
ATOM 640 C CA . ARG A 1 78 ? -1.683 -9.694 1.987 1.00 92.44 78 ARG A CA 1
ATOM 641 C C . ARG A 1 78 ? -2.284 -8.471 2.676 1.00 92.44 78 ARG A C 1
ATOM 643 O O . ARG A 1 78 ? -3.477 -8.487 2.963 1.00 92.44 78 ARG A O 1
ATOM 650 N N . MET A 1 79 ? -1.502 -7.403 2.831 1.00 93.88 79 MET A N 1
ATOM 651 C CA . MET A 1 79 ? -1.952 -6.172 3.486 1.00 93.88 79 MET A CA 1
ATOM 652 C C . MET A 1 79 ? -3.181 -5.557 2.795 1.00 93.88 79 MET A C 1
ATOM 654 O O . MET A 1 79 ? -4.176 -5.231 3.443 1.00 93.88 79 MET A O 1
ATOM 658 N N . LEU A 1 80 ? -3.154 -5.422 1.464 1.00 92.69 80 LEU A N 1
ATOM 659 C CA . LEU A 1 80 ? -4.269 -4.849 0.704 1.00 92.69 80 LEU A CA 1
ATOM 660 C C . LEU A 1 80 ? -5.517 -5.736 0.755 1.00 92.69 80 LEU A C 1
ATOM 662 O O . LEU A 1 80 ? -6.624 -5.208 0.836 1.00 92.69 80 LEU A O 1
ATOM 666 N N . THR A 1 81 ? -5.360 -7.061 0.733 1.00 91.62 81 THR A N 1
ATOM 667 C CA . THR A 1 81 ? -6.483 -8.006 0.860 1.00 91.62 81 THR A CA 1
ATOM 668 C C . THR A 1 81 ? -7.132 -7.898 2.235 1.00 91.62 81 THR A C 1
ATOM 670 O O . THR A 1 81 ? -8.352 -7.776 2.320 1.00 91.62 81 THR A O 1
ATOM 673 N N . ASN A 1 82 ? -6.327 -7.833 3.296 1.00 89.50 82 ASN A N 1
ATOM 674 C CA . ASN A 1 82 ? -6.807 -7.703 4.674 1.00 89.50 82 ASN A CA 1
ATOM 675 C C . ASN A 1 82 ? -7.529 -6.376 4.929 1.00 89.50 82 ASN A C 1
ATOM 677 O O . ASN A 1 82 ? -8.463 -6.304 5.722 1.00 89.50 82 ASN A O 1
ATOM 681 N N . ALA A 1 83 ? -7.166 -5.337 4.182 1.00 89.00 8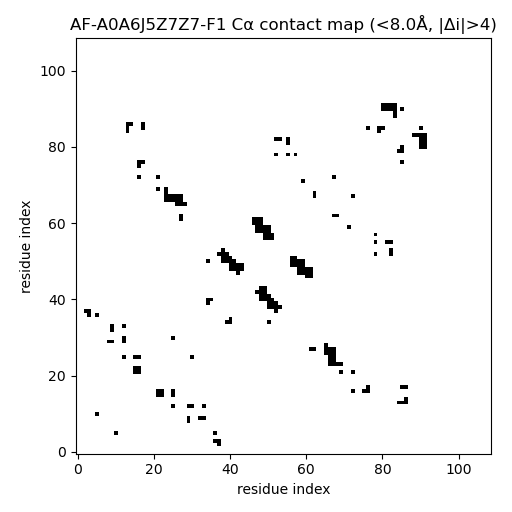3 ALA A N 1
ATOM 682 C CA . ALA A 1 83 ? -7.862 -4.058 4.181 1.00 89.00 83 ALA A CA 1
ATOM 683 C C . ALA A 1 83 ? -9.020 -3.963 3.163 1.00 89.00 83 ALA A C 1
ATOM 685 O O . ALA A 1 83 ? -9.613 -2.894 2.994 1.00 89.00 83 ALA A O 1
ATOM 686 N N . GLY A 1 84 ? -9.346 -5.057 2.466 1.00 89.75 84 GLY A N 1
ATOM 687 C CA . GLY A 1 84 ? -10.464 -5.142 1.524 1.00 89.75 84 GLY A CA 1
ATOM 688 C C . GLY A 1 84 ? -10.243 -4.409 0.197 1.00 89.75 84 GLY A C 1
ATOM 689 O O . GLY A 1 84 ? -11.212 -3.980 -0.427 1.00 89.75 84 GLY A O 1
ATOM 690 N N . TYR A 1 85 ? -8.996 -4.194 -0.231 1.00 90.00 85 TYR A N 1
ATOM 691 C CA . TYR A 1 85 ? -8.622 -3.604 -1.528 1.00 90.00 85 TYR A CA 1
ATOM 692 C C . TYR A 1 85 ? -8.323 -4.645 -2.615 1.00 90.00 85 TYR A C 1
ATOM 694 O O . TYR A 1 85 ? -7.757 -4.293 -3.649 1.00 90.00 85 TYR A O 1
ATOM 702 N N . ASN A 1 86 ? -8.687 -5.911 -2.415 1.00 85.94 86 ASN A N 1
ATOM 703 C CA . ASN A 1 86 ? -8.572 -6.899 -3.479 1.00 85.94 86 ASN A CA 1
ATOM 704 C C . ASN A 1 86 ? -9.560 -6.597 -4.630 1.00 85.94 86 ASN A C 1
ATOM 706 O O . ASN A 1 86 ? -10.672 -6.118 -4.394 1.00 85.94 86 ASN A O 1
ATOM 710 N N . PRO A 1 87 ? -9.175 -6.869 -5.887 1.00 81.50 87 PRO A N 1
ATOM 711 C CA . PRO A 1 87 ? -10.034 -6.612 -7.044 1.00 81.50 87 PRO A CA 1
ATOM 712 C C . PRO A 1 87 ? -11.276 -7.519 -7.094 1.00 81.50 87 PRO A C 1
ATOM 714 O O . PRO A 1 87 ? -12.298 -7.102 -7.631 1.00 81.50 87 PRO A O 1
ATOM 717 N N . ASP A 1 88 ? -11.218 -8.717 -6.501 1.00 75.00 88 ASP A N 1
ATOM 718 C CA . ASP A 1 88 ? -12.343 -9.666 -6.441 1.00 75.00 88 ASP A CA 1
ATOM 719 C C . ASP A 1 88 ? -13.412 -9.302 -5.393 1.00 75.00 88 ASP A C 1
ATOM 721 O O . ASP A 1 88 ? -14.495 -9.880 -5.394 1.00 75.00 88 ASP A O 1
ATOM 725 N N . GLY A 1 89 ? -13.151 -8.336 -4.505 1.00 61.41 89 GLY A N 1
ATOM 726 C CA . GLY A 1 89 ? -14.130 -7.865 -3.519 1.00 61.41 89 GLY A CA 1
ATOM 727 C C . GLY A 1 89 ? -14.457 -8.845 -2.385 1.00 61.41 89 GLY A C 1
ATOM 728 O O . GLY A 1 89 ? -15.313 -8.531 -1.561 1.00 61.41 89 GLY A O 1
ATOM 729 N N . GLU A 1 90 ? -13.785 -9.996 -2.307 1.00 53.03 90 GLU A N 1
ATOM 730 C CA . GLU A 1 90 ? -13.908 -10.938 -1.189 1.00 53.03 90 GLU A CA 1
ATOM 731 C C . GLU A 1 90 ? -13.218 -10.339 0.048 1.00 53.03 90 GLU A C 1
ATOM 733 O O . GLU A 1 90 ? -11.990 -10.194 0.035 1.00 53.03 90 GLU A O 1
ATOM 738 N N . PRO A 1 91 ? -13.935 -9.964 1.121 1.00 51.03 91 PRO A N 1
ATOM 739 C CA . PRO A 1 91 ? -13.272 -9.530 2.340 1.00 51.03 91 PRO A CA 1
ATOM 740 C C . PRO A 1 91 ? -12.377 -10.668 2.835 1.00 51.03 91 PRO A C 1
ATOM 742 O O . PRO A 1 91 ? -12.802 -11.823 2.905 1.00 51.03 91 PRO A O 1
ATOM 745 N N . ALA A 1 92 ? -11.122 -10.355 3.164 1.00 50.09 92 ALA A N 1
ATOM 746 C CA . ALA A 1 92 ? -10.291 -11.284 3.909 1.00 50.09 92 ALA A CA 1
ATOM 747 C C . ALA A 1 92 ? -11.018 -11.566 5.220 1.00 50.09 92 ALA A C 1
ATOM 749 O O . ALA A 1 92 ? -11.117 -10.663 6.043 1.00 50.09 92 ALA A O 1
ATOM 750 N N . VAL A 1 93 ? -11.600 -12.765 5.317 1.00 51.78 93 VAL A N 1
ATOM 751 C CA . VAL A 1 93 ? -12.153 -13.401 6.517 1.00 51.78 93 VAL A CA 1
ATOM 752 C C . VAL A 1 93 ? -12.414 -12.408 7.650 1.00 51.78 93 VAL A C 1
ATOM 754 O O . VAL A 1 93 ? -11.498 -12.077 8.397 1.00 51.78 93 VAL A O 1
ATOM 757 N N . GLU A 1 94 ? -13.653 -11.914 7.767 1.00 50.75 94 GLU A N 1
ATOM 758 C CA . GLU A 1 94 ? -14.078 -11.190 8.969 1.00 50.75 94 GLU A CA 1
ATOM 759 C C . GLU A 1 94 ? -13.578 -11.978 10.182 1.00 50.75 94 GLU A C 1
ATOM 761 O O . GLU A 1 94 ? -13.936 -13.146 10.357 1.00 50.75 94 GLU A O 1
ATOM 766 N N . ASP A 1 95 ? -12.659 -11.377 10.943 1.00 49.81 95 ASP A N 1
ATOM 767 C CA . ASP A 1 95 ? -12.058 -11.979 12.127 1.00 49.81 95 ASP A CA 1
ATOM 768 C C . ASP A 1 95 ? -13.158 -12.081 13.192 1.00 49.81 95 ASP A C 1
ATOM 770 O O . ASP A 1 95 ? -13.322 -11.244 14.078 1.00 49.81 95 ASP A O 1
ATOM 774 N N . GLU A 1 96 ? -13.997 -13.106 13.048 1.00 47.31 96 GLU A N 1
ATOM 775 C CA . GLU A 1 96 ? -15.023 -13.527 13.988 1.00 47.31 96 GLU A CA 1
ATOM 776 C C . GLU A 1 96 ? -14.329 -14.237 15.163 1.00 47.31 96 GLU A C 1
ATOM 778 O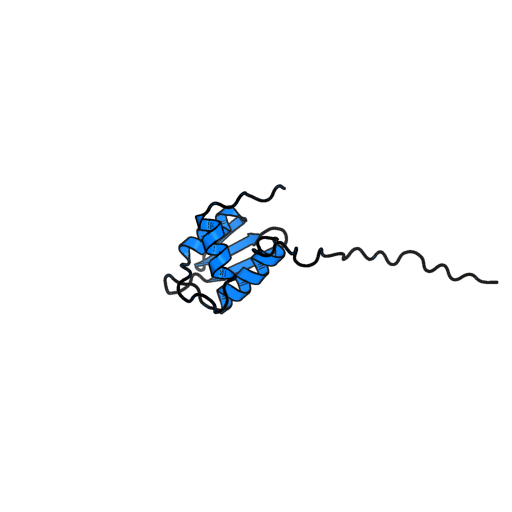 O . GLU A 1 96 ? -14.565 -15.408 15.460 1.00 47.31 96 GLU A O 1
ATOM 783 N N . SER A 1 97 ? -13.435 -13.521 15.850 1.00 53.34 97 SER A N 1
ATOM 784 C CA . SER A 1 97 ? -12.844 -13.951 17.122 1.00 53.34 97 SER A CA 1
ATOM 785 C C . SER A 1 97 ? -13.776 -13.710 18.317 1.00 53.34 97 SER A C 1
ATOM 787 O O . SER A 1 97 ? -13.371 -13.891 19.461 1.00 53.34 97 SER A O 1
ATOM 789 N N . THR A 1 98 ? -15.055 -13.388 18.088 1.00 51.97 98 THR A N 1
ATOM 790 C CA . THR A 1 98 ? -16.094 -13.445 19.129 1.00 51.97 98 THR A CA 1
ATOM 791 C C . THR A 1 98 ? -16.969 -14.687 18.988 1.00 51.9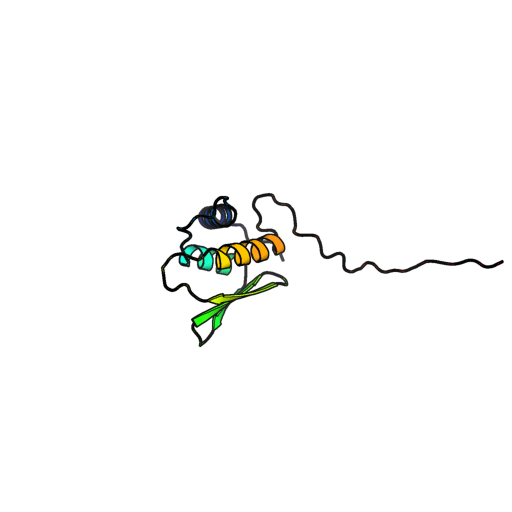7 98 THR A C 1
ATOM 793 O O . THR A 1 98 ? -18.194 -14.624 19.028 1.00 51.97 98 THR A O 1
ATOM 796 N N . ARG A 1 99 ? -16.354 -15.870 18.892 1.00 52.12 99 ARG A N 1
ATOM 797 C CA . ARG A 1 99 ? -17.052 -17.083 19.338 1.00 52.12 99 ARG A CA 1
ATOM 798 C C . ARG A 1 99 ? -17.055 -17.088 20.857 1.00 52.12 99 ARG A C 1
ATOM 800 O O . ARG A 1 99 ? -16.242 -17.737 21.508 1.00 52.12 99 ARG A O 1
ATOM 807 N N . ASP A 1 100 ? -17.981 -16.300 21.387 1.00 51.44 100 ASP A N 1
ATOM 808 C CA . ASP A 1 100 ? -18.569 -16.509 22.694 1.00 51.44 100 ASP A CA 1
ATOM 809 C C . ASP A 1 100 ? -19.050 -17.966 22.735 1.00 51.44 100 ASP A C 1
ATOM 811 O O . ASP A 1 100 ? -20.027 -18.345 22.091 1.00 51.44 100 ASP A O 1
ATOM 815 N N . HIS A 1 101 ? -18.289 -18.829 23.409 1.00 48.72 101 HIS A N 1
ATOM 816 C CA . HIS A 1 101 ? -18.747 -20.165 23.771 1.00 48.72 101 HIS A CA 1
ATOM 817 C C . HIS A 1 101 ? -19.588 -20.023 25.044 1.00 48.72 101 HIS A C 1
ATOM 819 O O . HIS A 1 101 ? -19.214 -20.497 26.116 1.00 48.72 101 HIS A O 1
ATOM 825 N N . GLY A 1 102 ? -20.700 -19.304 24.927 1.00 55.62 102 GLY A N 1
ATOM 826 C CA . GLY A 1 102 ? -21.780 -19.286 25.895 1.00 55.62 102 GLY A CA 1
ATOM 827 C C . GLY A 1 102 ? -22.772 -20.405 25.589 1.00 55.62 102 GLY A C 1
ATOM 828 O O . GLY A 1 102 ? -23.163 -20.616 24.445 1.00 55.62 102 GLY A O 1
ATOM 829 N N . ASP A 1 103 ? -23.178 -21.110 26.642 1.00 58.78 103 ASP A N 1
ATOM 830 C CA . ASP A 1 103 ? -24.347 -21.992 26.709 1.00 58.78 103 ASP A CA 1
ATOM 831 C C . ASP A 1 103 ? -24.255 -23.402 26.100 1.00 58.78 103 ASP A C 1
ATOM 833 O O . ASP A 1 103 ? -24.910 -23.774 25.129 1.00 58.78 103 ASP A O 1
ATOM 837 N N . GLY A 1 104 ? -23.561 -24.271 26.841 1.00 47.38 104 GLY A N 1
ATOM 838 C CA . GLY A 1 104 ? -23.822 -25.710 26.889 1.00 47.38 104 GLY A CA 1
ATOM 839 C C . GLY A 1 104 ? -24.390 -26.123 28.249 1.00 47.38 104 GLY A C 1
ATOM 840 O O . GLY A 1 104 ? -23.704 -26.745 29.054 1.00 47.38 104 GLY A O 1
ATOM 841 N N . ARG A 1 105 ? -25.641 -25.745 28.520 1.00 54.91 105 ARG A N 1
ATOM 842 C CA . ARG A 1 105 ? -26.459 -26.179 29.662 1.00 54.91 105 ARG A CA 1
ATOM 843 C C . ARG A 1 105 ? -26.615 -27.710 29.664 1.00 54.91 105 ARG A C 1
ATOM 845 O O . ARG A 1 105 ? -27.521 -28.234 29.024 1.00 54.91 105 ARG A O 1
ATOM 852 N N . TRP A 1 106 ? -25.769 -28.434 30.397 1.00 59.62 106 TRP A N 1
ATOM 853 C CA . TRP A 1 106 ? -25.980 -29.861 30.668 1.00 59.62 106 TRP A CA 1
ATOM 854 C C . TRP A 1 106 ? -26.967 -30.019 31.827 1.00 59.62 106 TRP A C 1
ATOM 856 O O . TRP A 1 106 ? -26.670 -29.688 32.974 1.00 59.62 106 TRP A O 1
ATOM 866 N N . GLY A 1 107 ? -28.174 -30.477 31.498 1.00 46.25 107 GLY A N 1
ATOM 867 C CA . GLY A 1 107 ? -29.210 -30.821 32.462 1.00 46.25 107 GLY A CA 1
ATOM 868 C C . GLY A 1 107 ? -28.913 -32.147 33.162 1.00 46.25 107 GLY A C 1
ATOM 869 O O . GLY A 1 107 ? -28.700 -33.162 32.502 1.00 46.25 107 GLY A O 1
ATOM 870 N N . ALA A 1 108 ? -28.949 -32.125 34.493 1.00 48.75 108 ALA A N 1
ATOM 871 C CA . ALA A 1 108 ? -29.319 -33.284 35.301 1.00 48.75 108 ALA A CA 1
ATOM 872 C C . ALA A 1 108 ? -30.837 -33.514 35.169 1.00 48.75 108 ALA A C 1
ATOM 874 O O . ALA A 1 108 ? -31.598 -32.546 35.040 1.00 48.75 108 ALA A O 1
ATOM 875 N N . PRO A 1 109 ? -31.278 -34.774 35.165 1.00 57.41 109 PRO A N 1
ATOM 876 C CA . PRO A 1 109 ? -31.944 -35.285 36.367 1.00 57.41 109 PRO A CA 1
ATOM 877 C C . PRO A 1 109 ? -31.346 -36.586 36.915 1.00 57.41 109 PRO A C 1
ATOM 879 O O . PRO A 1 109 ? -30.865 -37.419 36.114 1.00 57.41 109 PRO A O 1
#

Foldseek 3Di:
DDFFDDDPLLLVLLCQLPDPPHDQANFPVSVVVNQVRGFDWDADPVQWIWGDHPPDIDIHHDDPDRGDDPVVSVVVVVRCQCNQNHPVSDRPPPPPPPPPPPDPDDDDD

Sequence (109 aa):
MSKPELTSRHRDTVDEIFRHPTSHNIEWRHVISLLEHVGEVSEEHNGKVKVTLGPETETFHRPRHKDIDVQMVVDLRRMLTNAGYNPDGEPAVEDESTRDHGDGRWGAP

Organism: NCBI:txid449393

Solvent-accessible surface area (backbone atoms only — not comparable to full-atom values): 6874 Å² total; per-residue (Å²): 133,84,82,70,85,74,51,71,69,42,48,53,50,46,51,45,55,72,36,84,77,71,60,78,73,50,40,45,69,57,52,48,57,37,45,56,63,71,32,51,66,46,80,45,99,85,59,31,38,39,36,38,42,88,96,45,74,52,74,45,70,68,57,98,56,66,36,49,55,72,66,59,40,55,53,49,48,50,56,36,26,64,63,50,63,40,92,85,66,65,64,51,68,81,83,72,81,77,74,74,87,72,84,85,84,81,78,82,134

Mean predicted aligned error: 9.42 Å

pLDDT: mean 82.96, std 16.22, range [46.25, 96.5]

Radius of gyration: 18.51 Å; Cα contacts (8 Å, |Δi|>4): 119; chains: 1; bounding box: 49×42×50 Å

Nearest PDB structures (foldseek):
  3kif-assembly1_C  TM=6.522E-01  e=3.455E-01  synthetic construct
  2ykq-assembly1_C  TM=4.206E-01  e=4.193E-01  Homo sapiens
  8gxs-assembly1_a  TM=3.405E-01  e=1.627E+00  Homo sapiens
  5m05-assembly1_A  TM=2.938E-01  e=1.627E+00  Gallus gallus
  7enc-assembly1_a  TM=3.224E-01  e=2.910E+00  Homo sapiens

Secondary structure (DSSP, 8-state):
-PPPPPPHHHHHHHHHHH-SSPPTT-BHHHHHHHHHHHSEEEE-TTSEEEEEETTEEEEEEPPSSSBPPHHHHHHHHHHHHHTT--TT---S-----------------